Protein AF-A0ABD3F1I2-F1 (afdb_monomer_lite)

Sequence (155 aa):
MRETLRCCRALLSEWRLQPEEWSRVVKVVQLVLNQTASPSLGGVAHITATMIPSDTISIPGPIESTTLEQIQMPRRQHVKRLQQALEDMHRKMSEVNNAVRSTGRQTRRKKKGNSMAQFDIGDLVLYADVWQQVAGEEVCSCSCDRDDFELNLRD

Secondary structure (DSSP, 8-state):
-HHHHHHHHHHHHHTT--GGGHHHHHHHHHHHHHHSEEGGGTTEEHHHHH--S--------------HHHHHHHHHHHHHHHHHHHHHHHHHHHHHHHHHHHHHHHHHHHSTT-PPPP--TT-------TTS--SSS------------------

Organism: NCBI:txid2107226

Foldseek 3Di:
DVVLVVQLVVVCVVVVHDPVVSVVSNVVSVVCQQCFQDVVQVRHGNVVSPPDPDDDPDDPDPDPPDDPCNVVVVVVVVVVVVVVVVVVVVVVVVVVVVVVVVVVVVVLVPDPPPDDDDDDPPDDDDDDDPPVPPDDDDDPDPDDDDDDDDDDDDD

Radius of gyration: 36.54 Å; chains: 1; bounding box: 90×56×84 Å

Structure (mmCIF, N/CA/C/O backbone):
data_AF-A0ABD3F1I2-F1
#
_entry.id   AF-A0ABD3F1I2-F1
#
loop_
_atom_site.group_PDB
_atom_site.id
_atom_site.type_symbol
_atom_site.label_atom_id
_atom_site.label_alt_id
_atom_site.label_comp_id
_atom_site.label_asym_id
_atom_site.label_entity_id
_atom_site.label_seq_id
_atom_site.pdbx_PDB_ins_code
_atom_site.Cartn_x
_atom_site.Cartn_y
_atom_site.Cartn_z
_atom_site.occupancy
_atom_site.B_iso_or_equiv
_atom_site.auth_seq_id
_atom_site.auth_comp_id
_atom_site.auth_asym_id
_atom_site.auth_atom_id
_atom_site.pdbx_PDB_model_num
ATOM 1 N N . MET A 1 1 ? -20.903 18.098 22.966 1.00 63.28 1 MET A N 1
ATOM 2 C CA . MET A 1 1 ? -20.585 17.781 24.382 1.00 63.28 1 MET A CA 1
ATOM 3 C C . MET A 1 1 ? -21.814 17.876 25.291 1.00 63.28 1 MET A C 1
ATOM 5 O O . MET A 1 1 ? -22.009 16.980 26.102 1.00 63.28 1 MET A O 1
ATOM 9 N N . ARG A 1 2 ? -22.678 18.898 25.144 1.00 84.75 2 ARG A N 1
ATOM 10 C CA . ARG A 1 2 ? -23.937 19.003 25.912 1.00 84.75 2 ARG A CA 1
ATOM 11 C C . ARG A 1 2 ? -24.852 17.783 25.727 1.00 84.75 2 ARG A C 1
ATOM 13 O O . ARG A 1 2 ? -25.350 17.253 26.711 1.00 84.75 2 ARG A O 1
ATOM 20 N N . GLU A 1 3 ? -25.017 17.303 24.499 1.00 85.56 3 GLU A N 1
ATOM 21 C CA . GLU A 1 3 ? -25.848 16.139 24.161 1.00 85.56 3 GLU A CA 1
ATOM 22 C C . GLU A 1 3 ? -25.323 14.855 24.808 1.00 85.56 3 GLU A C 1
ATOM 24 O O . GLU A 1 3 ? -26.093 14.131 25.426 1.00 85.56 3 GLU A O 1
ATOM 29 N N . THR A 1 4 ? -24.009 14.623 24.777 1.00 87.81 4 THR A N 1
ATOM 30 C CA . THR A 1 4 ? -23.371 13.476 25.440 1.00 87.81 4 THR A CA 1
ATOM 31 C C . THR A 1 4 ? -23.676 13.452 26.939 1.00 87.81 4 THR A C 1
ATOM 33 O O . THR A 1 4 ? -24.054 12.416 27.474 1.00 87.81 4 THR A O 1
ATOM 36 N N . LEU A 1 5 ? -23.588 14.603 27.616 1.00 90.44 5 LEU A N 1
ATOM 37 C CA . LEU A 1 5 ? -23.914 14.708 29.042 1.00 90.44 5 LEU A CA 1
ATOM 38 C C . LEU A 1 5 ? -25.409 14.501 29.319 1.00 90.44 5 LEU A C 1
ATOM 40 O O . LEU A 1 5 ? -25.757 13.900 30.335 1.00 90.44 5 LEU A O 1
ATOM 44 N N . ARG A 1 6 ? -26.297 14.950 28.418 1.00 91.50 6 ARG A N 1
ATOM 45 C CA . ARG A 1 6 ? -27.735 14.645 28.512 1.00 91.50 6 ARG A CA 1
ATOM 46 C C . ARG A 1 6 ? -27.992 13.144 28.375 1.00 91.50 6 ARG A C 1
ATOM 48 O O . ARG A 1 6 ? -28.733 12.608 29.190 1.00 91.50 6 ARG A O 1
ATOM 55 N N . CYS A 1 7 ? -27.348 12.468 27.421 1.00 90.06 7 CYS A N 1
ATOM 56 C CA . CYS A 1 7 ? -27.441 11.015 27.259 1.00 90.06 7 CYS A CA 1
ATOM 57 C C . CYS A 1 7 ? -26.927 10.274 28.498 1.00 90.06 7 CYS A C 1
ATOM 59 O O . CYS A 1 7 ? -27.613 9.391 29.000 1.00 90.06 7 CYS A O 1
ATOM 61 N N . CYS A 1 8 ? -25.772 10.670 29.043 1.00 91.31 8 CYS A N 1
ATOM 62 C CA . CYS A 1 8 ? -25.252 10.078 30.275 1.00 91.31 8 CYS A CA 1
ATOM 63 C C . CYS A 1 8 ? -26.222 10.267 31.450 1.00 91.31 8 CYS A C 1
ATOM 65 O O . CYS A 1 8 ? -26.498 9.312 32.168 1.00 91.31 8 CYS A O 1
ATOM 67 N N . ARG A 1 9 ? -26.779 11.473 31.633 1.00 93.00 9 ARG A N 1
ATOM 68 C CA . ARG A 1 9 ? -27.749 11.747 32.705 1.00 93.00 9 ARG A CA 1
ATOM 69 C C . ARG A 1 9 ? -29.044 10.950 32.524 1.00 93.00 9 ARG A C 1
ATOM 71 O O . ARG A 1 9 ? -29.566 10.437 33.508 1.00 93.00 9 ARG A O 1
ATOM 78 N N . ALA A 1 10 ? -29.541 10.833 31.294 1.00 94.12 10 ALA A N 1
ATOM 79 C CA . ALA A 1 10 ? -30.725 10.037 30.986 1.00 94.12 10 ALA A CA 1
ATOM 80 C C . ALA A 1 10 ? -30.498 8.554 31.307 1.00 94.12 10 ALA A C 1
ATOM 82 O O . ALA A 1 10 ? -31.306 7.964 32.008 1.00 94.12 10 ALA A O 1
ATOM 83 N N . LEU A 1 11 ? -29.367 7.981 30.885 1.00 93.38 11 LEU A N 1
ATOM 84 C CA . LEU A 1 11 ? -29.028 6.581 31.160 1.00 93.38 11 LEU A CA 1
ATOM 85 C C . LEU A 1 11 ? -28.811 6.304 32.652 1.00 93.38 11 LEU A C 1
ATOM 87 O O . LEU A 1 11 ? -29.282 5.289 33.151 1.00 93.38 11 LEU A O 1
ATOM 91 N N . LEU A 1 12 ? -28.147 7.210 33.379 1.00 94.25 12 LEU A N 1
ATOM 92 C CA . LEU A 1 12 ? -28.005 7.094 34.835 1.00 94.25 12 LEU A CA 1
ATOM 93 C C . LEU A 1 12 ? -29.372 7.103 35.533 1.00 94.25 12 LEU A C 1
ATOM 95 O O . LEU A 1 12 ? -29.609 6.294 36.426 1.00 94.25 12 LEU A O 1
ATOM 99 N N . SER A 1 13 ? -30.282 7.982 35.097 1.00 92.81 13 SER A N 1
ATOM 100 C CA . SER A 1 13 ? -31.644 8.061 35.635 1.00 92.81 13 SER A CA 1
ATOM 101 C C . SER A 1 13 ? -32.474 6.821 35.296 1.00 92.81 13 SER A C 1
ATOM 103 O O . SER A 1 13 ? -33.159 6.291 36.166 1.00 92.81 13 SER A O 1
ATOM 105 N N . GLU A 1 14 ? -32.407 6.354 34.049 1.00 95.69 14 GLU A N 1
ATOM 106 C CA . GLU A 1 14 ? -33.155 5.191 33.562 1.00 95.69 14 GLU A CA 1
ATOM 107 C C . GLU A 1 14 ? -32.714 3.912 34.280 1.00 95.69 14 GLU A C 1
ATOM 109 O O . GLU A 1 14 ? -33.531 3.099 34.703 1.00 95.69 14 GLU A O 1
ATOM 114 N N . TRP A 1 15 ? -31.405 3.756 34.486 1.00 94.25 15 TRP A N 1
ATOM 115 C CA . TRP A 1 15 ? -30.830 2.584 35.146 1.00 94.25 15 TRP A CA 1
ATOM 116 C C . TRP A 1 15 ? -30.763 2.717 36.669 1.00 94.25 15 TRP A C 1
ATOM 118 O O . TRP A 1 15 ? -30.262 1.813 37.334 1.00 94.25 15 TRP A O 1
ATOM 128 N N . ARG A 1 16 ? -31.285 3.822 37.225 1.00 93.88 16 ARG A N 1
ATOM 129 C CA . ARG A 1 16 ? -31.282 4.140 38.664 1.00 93.88 16 ARG A CA 1
ATOM 130 C C . ARG A 1 16 ? -29.894 4.017 39.305 1.00 93.88 16 ARG A C 1
ATOM 132 O O . ARG A 1 16 ? -29.770 3.591 40.452 1.00 93.88 16 ARG A O 1
ATOM 139 N N . LEU A 1 17 ? -28.861 4.378 38.551 1.00 92.56 17 LEU A N 1
ATOM 140 C CA . LEU A 1 17 ? -27.473 4.333 38.996 1.00 92.56 17 LEU A CA 1
ATOM 141 C C . LEU A 1 17 ? -27.108 5.613 39.739 1.00 92.56 17 LEU A C 1
ATOM 143 O O . LEU A 1 17 ? -27.623 6.696 39.434 1.00 92.56 17 LEU A O 1
ATOM 147 N N . GLN A 1 18 ? -26.182 5.498 40.688 1.00 90.94 18 GLN A N 1
ATOM 148 C CA . GLN A 1 18 ? -25.654 6.684 41.353 1.00 90.94 18 GLN A CA 1
ATOM 149 C C . GLN A 1 18 ? -24.714 7.459 40.410 1.00 90.94 18 GLN A C 1
ATOM 151 O O . GLN A 1 18 ? -24.077 6.856 39.538 1.00 90.94 18 GLN A O 1
ATOM 156 N N . PRO A 1 19 ? -24.598 8.794 40.548 1.00 88.50 19 PRO A N 1
ATOM 157 C CA . PRO A 1 19 ? -23.703 9.606 39.721 1.00 88.50 19 PRO A CA 1
ATOM 158 C C . PRO A 1 19 ? -22.246 9.123 39.703 1.00 88.50 19 PRO A C 1
ATOM 160 O O . PRO A 1 19 ? -21.558 9.292 38.700 1.00 88.50 19 PRO A O 1
ATOM 163 N N . GLU A 1 20 ? -21.776 8.490 40.774 1.00 91.88 20 GLU A N 1
ATOM 164 C CA . GLU A 1 20 ? -20.424 7.948 40.942 1.00 91.88 20 GLU A CA 1
ATOM 165 C C . GLU A 1 20 ? -20.164 6.743 40.022 1.00 91.88 20 GLU A C 1
ATOM 167 O O . GLU A 1 20 ? -19.022 6.460 39.657 1.00 91.88 20 GLU A O 1
ATOM 172 N N . GLU A 1 21 ? -21.223 6.070 39.565 1.00 88.00 21 GLU A N 1
ATOM 173 C CA . GLU A 1 21 ? -21.162 4.922 38.654 1.00 88.00 21 GLU A CA 1
ATOM 174 C C . GLU A 1 21 ? -21.123 5.330 37.169 1.00 88.00 21 GLU A C 1
ATOM 176 O O . GLU A 1 21 ? -21.253 4.488 36.273 1.00 88.00 21 GLU A O 1
ATOM 181 N N . TRP A 1 22 ? -20.895 6.617 36.878 1.00 89.38 22 TRP A N 1
ATOM 182 C CA . TRP A 1 22 ? -20.843 7.180 35.523 1.00 89.38 22 TRP A CA 1
ATOM 183 C C . TRP A 1 22 ? -19.888 6.444 34.575 1.00 89.38 22 TRP A C 1
ATOM 18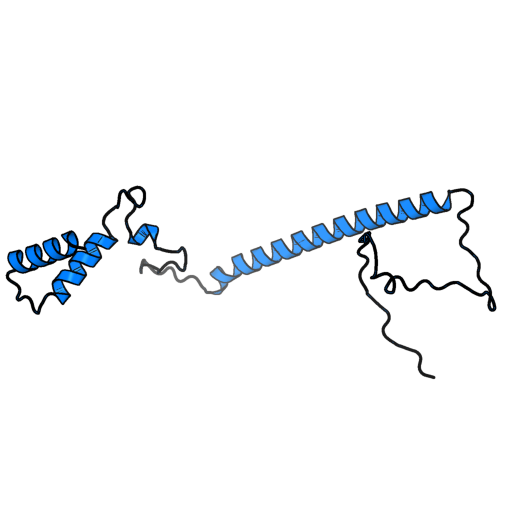5 O O . TRP A 1 22 ? -20.121 6.423 33.365 1.00 89.38 22 TRP A O 1
ATOM 195 N N . SER A 1 23 ? -18.835 5.810 35.098 1.00 89.31 23 SER A N 1
ATOM 196 C CA . SER A 1 23 ? -17.867 5.044 34.306 1.00 89.31 23 SER A CA 1
ATOM 197 C C . SER A 1 23 ? -18.521 3.890 33.536 1.00 89.31 23 SER A C 1
ATOM 199 O O . SER A 1 23 ? -18.134 3.624 32.396 1.00 89.31 23 SER A O 1
ATOM 201 N N . ARG A 1 24 ? -19.558 3.256 34.100 1.00 86.50 24 ARG A N 1
ATOM 202 C CA . ARG A 1 24 ? -20.325 2.184 33.444 1.00 86.50 24 ARG A CA 1
ATOM 203 C C . ARG A 1 24 ? -21.131 2.722 32.264 1.00 86.50 24 ARG A C 1
ATOM 205 O O . ARG A 1 24 ? -21.123 2.135 31.185 1.00 86.50 24 ARG A O 1
ATOM 212 N N . VAL A 1 25 ? -21.765 3.879 32.446 1.00 91.19 25 VAL A N 1
ATOM 213 C CA . VAL A 1 25 ? -22.592 4.535 31.423 1.00 91.19 25 VAL A CA 1
ATOM 214 C C . VAL A 1 25 ? -21.741 5.118 30.297 1.00 91.19 25 VAL A C 1
ATOM 216 O O . VAL A 1 25 ? -22.080 4.965 29.125 1.00 91.19 25 VAL A O 1
ATOM 219 N N . VAL A 1 26 ? -20.599 5.731 30.618 1.00 89.31 26 VAL A N 1
ATOM 220 C CA . VAL A 1 26 ? -19.717 6.334 29.608 1.00 89.31 26 VAL A CA 1
ATOM 221 C C . VAL A 1 26 ? -19.176 5.296 28.631 1.00 89.31 26 VAL A C 1
ATOM 223 O O . VAL A 1 26 ? -19.074 5.594 27.445 1.00 89.31 26 VAL A O 1
ATOM 226 N N . LYS A 1 27 ? -18.895 4.064 29.072 1.00 86.50 27 LYS A N 1
ATOM 227 C CA . LYS A 1 27 ? -18.481 2.987 28.156 1.00 86.50 27 LYS A CA 1
ATOM 228 C C . LYS A 1 27 ? -19.574 2.630 27.151 1.00 86.50 27 LYS A C 1
ATOM 230 O O . LYS A 1 27 ? -19.265 2.430 25.980 1.00 86.50 27 LYS A O 1
ATOM 235 N N . VAL A 1 28 ? -20.834 2.613 27.580 1.00 88.62 28 VAL A N 1
ATOM 236 C CA . VAL A 1 28 ? -21.979 2.338 26.702 1.00 88.62 28 VAL A CA 1
ATOM 237 C C . VAL A 1 28 ? -22.198 3.486 25.723 1.00 88.62 28 VAL A C 1
ATOM 239 O O . VAL A 1 28 ? -22.306 3.253 24.524 1.00 88.62 28 VAL A O 1
ATOM 242 N N . VAL A 1 29 ? -22.183 4.732 26.200 1.00 90.12 29 VAL A N 1
ATOM 243 C CA . VAL A 1 29 ? -22.306 5.912 25.330 1.00 90.12 29 VAL A CA 1
ATOM 244 C C . VAL A 1 29 ? -21.169 5.954 24.309 1.00 90.12 29 VAL A C 1
ATOM 246 O O . VAL A 1 29 ? -21.418 6.182 23.129 1.00 90.12 29 VAL A O 1
ATOM 249 N N . GLN A 1 30 ? -19.935 5.673 24.732 1.00 88.00 30 GLN A N 1
ATOM 250 C CA . GLN A 1 30 ? -18.788 5.605 23.832 1.00 88.00 30 GLN A CA 1
ATOM 251 C C . GLN A 1 30 ? -18.957 4.505 22.778 1.00 88.00 30 GLN A C 1
ATOM 253 O O . GLN A 1 30 ? -18.680 4.746 21.607 1.00 88.00 30 GLN A O 1
ATOM 258 N N . LEU A 1 31 ? -19.424 3.315 23.168 1.00 88.38 31 LEU A N 1
ATOM 259 C CA . LEU A 1 31 ? -19.683 2.215 22.238 1.00 88.38 31 LEU A CA 1
ATOM 260 C C . LEU A 1 31 ? -20.714 2.615 21.179 1.00 88.38 31 LEU A C 1
ATOM 262 O O . LEU A 1 31 ? -20.453 2.471 19.986 1.00 88.38 31 LEU A O 1
ATOM 266 N N . VAL A 1 32 ? -21.849 3.168 21.615 1.00 89.00 32 VAL A N 1
ATOM 267 C CA . VAL A 1 32 ? -22.923 3.615 20.721 1.00 89.00 32 VAL A CA 1
ATOM 268 C C . V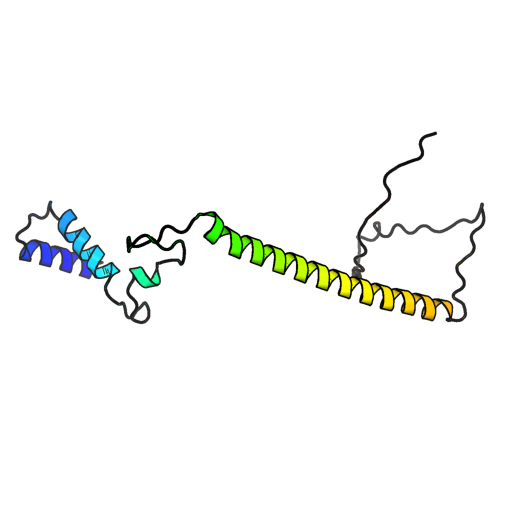AL A 1 32 ? -22.405 4.683 19.764 1.00 89.00 32 VAL A C 1
ATOM 270 O O . VAL A 1 32 ? -22.606 4.561 18.560 1.00 89.00 32 VAL A O 1
ATOM 273 N N . LEU A 1 33 ? -21.679 5.691 20.252 1.00 87.88 33 LEU A N 1
ATOM 274 C CA . LEU A 1 33 ? -21.112 6.739 19.397 1.00 87.88 33 LEU A CA 1
ATOM 275 C C . LEU A 1 33 ? -20.088 6.193 18.393 1.00 87.88 33 LEU A C 1
ATOM 277 O O . LEU A 1 33 ? -20.049 6.647 17.253 1.00 87.88 33 LEU A O 1
ATOM 281 N N . ASN A 1 34 ? -19.292 5.199 18.788 1.00 88.50 34 ASN A N 1
ATOM 282 C CA . ASN A 1 34 ? -18.309 4.580 17.904 1.00 88.50 34 ASN A CA 1
ATOM 283 C C . ASN A 1 34 ? -18.965 3.750 16.787 1.00 88.50 34 ASN A C 1
ATOM 285 O O . ASN A 1 34 ? -18.432 3.701 15.678 1.00 88.50 34 ASN A O 1
ATOM 289 N N . GLN A 1 35 ? -20.101 3.106 17.074 1.00 86.12 35 GLN A N 1
ATOM 290 C CA . GLN A 1 35 ? -20.822 2.229 16.142 1.00 86.12 35 GLN A CA 1
ATOM 291 C C . GLN A 1 35 ? -21.912 2.943 15.330 1.00 86.12 35 GLN A C 1
ATOM 293 O O . GLN A 1 35 ? -22.336 2.429 14.298 1.00 86.12 35 GLN A O 1
ATOM 298 N N . THR A 1 36 ? -22.373 4.115 15.764 1.00 88.56 36 THR A N 1
ATOM 299 C CA . THR A 1 36 ? -23.437 4.851 15.072 1.00 88.56 36 THR A CA 1
ATOM 300 C C . THR A 1 36 ? -22.889 5.535 13.823 1.00 88.56 36 THR A C 1
ATOM 302 O O . THR A 1 36 ? -21.889 6.253 13.874 1.00 88.56 36 THR A O 1
ATOM 305 N N . ALA A 1 37 ? -23.574 5.331 12.699 1.00 86.94 37 ALA A N 1
ATOM 306 C CA . ALA A 1 37 ? -23.322 6.037 11.452 1.00 86.94 37 ALA A CA 1
ATOM 307 C C . ALA A 1 37 ? -23.479 7.552 11.638 1.00 86.94 37 ALA A C 1
ATOM 309 O O . ALA A 1 37 ? -24.522 8.019 12.098 1.00 86.94 37 ALA A O 1
ATOM 310 N N . SER A 1 38 ? -22.462 8.325 11.253 1.00 85.75 38 SER A N 1
ATOM 311 C CA . SER A 1 38 ? -22.533 9.785 11.317 1.00 85.75 38 SER A CA 1
ATOM 312 C C . SER A 1 38 ? -22.706 10.391 9.924 1.00 85.75 38 SER A C 1
ATOM 314 O O . SER A 1 38 ? -21.885 10.116 9.044 1.00 85.75 38 SER A O 1
ATOM 316 N N . PRO A 1 39 ? -23.680 11.296 9.708 1.00 86.19 39 PRO A N 1
ATOM 317 C CA . PRO A 1 39 ? -23.783 12.075 8.472 1.00 86.19 39 PRO A CA 1
ATOM 318 C C . PRO A 1 39 ? -22.510 12.873 8.159 1.00 86.19 39 PRO A C 1
ATOM 320 O O . PRO A 1 39 ? -22.147 13.022 6.997 1.00 86.19 39 PRO A O 1
ATOM 323 N N . SER A 1 40 ? -21.782 13.326 9.189 1.00 84.12 40 SER A N 1
ATOM 324 C CA . SER A 1 40 ? -20.507 14.039 9.020 1.00 84.12 40 SER A CA 1
ATOM 325 C C . SER A 1 40 ? -19.378 13.162 8.467 1.00 84.12 40 SER A C 1
ATOM 327 O O . SER A 1 40 ? -18.380 13.689 7.990 1.00 84.12 40 SER A O 1
ATOM 329 N N . LEU A 1 41 ? -19.534 11.837 8.535 1.00 80.56 41 LEU A N 1
ATOM 330 C CA . LEU A 1 41 ? -18.614 10.833 7.998 1.00 80.56 41 LEU A CA 1
ATOM 331 C C . LEU A 1 41 ? -19.213 10.117 6.777 1.00 80.56 41 LEU A C 1
ATOM 333 O O . LEU A 1 41 ? -18.862 8.977 6.490 1.00 80.56 41 LEU A O 1
ATOM 337 N N . GLY A 1 42 ? -20.169 10.746 6.085 1.00 85.06 42 GLY A N 1
ATOM 338 C CA . GLY A 1 42 ? -20.817 10.155 4.911 1.00 85.06 42 GLY A CA 1
ATOM 339 C C . GLY A 1 42 ? -21.728 8.967 5.234 1.00 85.06 42 GLY A C 1
ATOM 340 O O . GLY A 1 42 ? -21.910 8.093 4.395 1.00 85.06 42 GLY A O 1
ATOM 341 N N . GLY A 1 43 ? -22.277 8.902 6.452 1.00 86.06 43 GLY A N 1
ATOM 342 C CA . GLY A 1 43 ? -23.116 7.785 6.900 1.00 86.06 43 GLY A CA 1
ATOM 343 C C . GLY A 1 43 ? -22.323 6.562 7.367 1.00 86.06 43 GLY A C 1
ATOM 344 O O . GLY A 1 43 ? -22.906 5.506 7.595 1.00 86.06 43 GLY A O 1
ATOM 345 N N . VAL A 1 44 ? -21.007 6.691 7.538 1.00 83.81 44 VAL A N 1
ATOM 346 C CA . VAL A 1 44 ? -20.141 5.629 8.061 1.00 83.81 44 VAL A CA 1
ATOM 347 C C . VAL A 1 44 ? -19.988 5.779 9.578 1.00 83.81 44 VAL A C 1
ATOM 349 O O . VAL A 1 44 ? -19.975 6.891 10.117 1.00 83.81 44 VAL A O 1
ATOM 352 N N . ALA A 1 45 ? -19.911 4.653 10.290 1.00 85.88 45 ALA A N 1
ATOM 353 C CA . ALA A 1 45 ? -19.647 4.639 11.724 1.00 85.88 45 ALA A CA 1
ATOM 354 C C . ALA A 1 45 ? -18.228 5.136 12.030 1.00 85.88 45 ALA A C 1
ATOM 356 O O . ALA A 1 45 ? -17.291 4.898 11.264 1.00 85.88 45 ALA A O 1
ATOM 357 N N . HIS A 1 46 ? -18.047 5.792 13.175 1.00 82.44 46 HIS A N 1
ATOM 358 C CA . HIS A 1 46 ? -16.759 6.390 13.533 1.00 82.44 46 HIS A CA 1
ATOM 359 C C . HIS A 1 46 ? -15.628 5.353 13.611 1.00 82.44 46 HIS A C 1
ATOM 361 O O . HIS A 1 46 ? -14.516 5.621 13.157 1.00 82.44 46 HIS A O 1
ATOM 367 N N . ILE A 1 47 ? -15.919 4.147 14.112 1.00 82.56 47 ILE A N 1
ATOM 368 C CA . ILE A 1 47 ? -14.947 3.047 14.178 1.00 82.56 47 ILE A CA 1
ATOM 369 C C . ILE A 1 47 ? -14.500 2.586 12.786 1.00 82.56 47 ILE A C 1
ATOM 371 O O . ILE A 1 47 ? -13.326 2.315 12.576 1.00 82.56 47 ILE A O 1
ATOM 375 N N . THR A 1 48 ? -15.404 2.569 11.808 1.00 79.81 48 THR A N 1
ATOM 376 C CA . THR A 1 48 ? -15.095 2.167 10.430 1.00 79.81 48 THR A CA 1
ATOM 377 C C . THR A 1 48 ? -14.327 3.257 9.688 1.00 79.81 48 THR A C 1
ATOM 379 O O . THR A 1 48 ? -13.444 2.949 8.899 1.00 7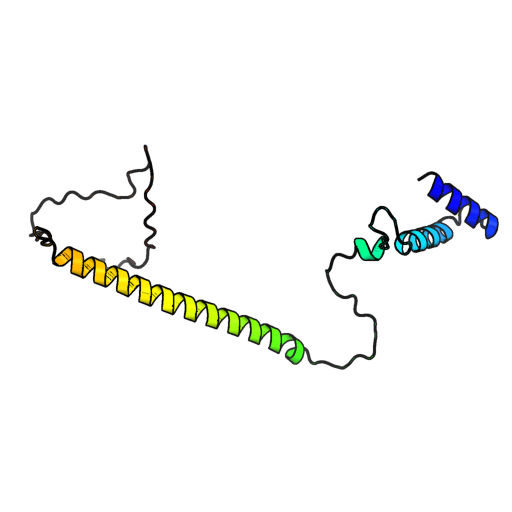9.81 48 THR A O 1
ATOM 382 N N . ALA A 1 49 ? -14.627 4.530 9.959 1.00 78.50 49 ALA A N 1
ATOM 383 C CA . ALA A 1 49 ? -13.951 5.661 9.326 1.00 78.50 49 ALA A CA 1
ATOM 384 C C . ALA A 1 49 ? -12.528 5.901 9.861 1.00 78.50 49 ALA A C 1
ATOM 386 O O . ALA A 1 49 ? -11.679 6.413 9.138 1.00 78.50 49 ALA A O 1
ATOM 387 N N . THR A 1 50 ? -12.273 5.562 11.128 1.00 71.50 50 THR A N 1
ATOM 388 C CA . THR A 1 50 ? -10.978 5.791 11.794 1.00 71.50 50 THR A CA 1
ATOM 389 C C . THR A 1 50 ? -10.110 4.543 11.907 1.00 71.50 50 THR A C 1
ATOM 391 O O . THR A 1 50 ? -8.943 4.665 12.283 1.00 71.50 50 THR A O 1
ATOM 394 N N . MET A 1 51 ? -10.621 3.358 11.544 1.00 67.25 51 MET A N 1
ATOM 395 C CA . MET A 1 51 ? -9.762 2.208 11.269 1.00 67.25 51 MET A CA 1
ATOM 396 C C . MET A 1 51 ? -8.873 2.538 10.066 1.00 67.25 51 MET A C 1
ATOM 398 O O . MET A 1 51 ? -9.230 2.332 8.909 1.00 67.25 51 MET A O 1
ATOM 402 N N . ILE A 1 52 ? -7.683 3.058 10.372 1.00 56.22 52 ILE A N 1
ATOM 403 C CA . ILE A 1 52 ? -6.504 2.975 9.514 1.00 56.22 52 ILE A CA 1
ATOM 404 C C . ILE A 1 52 ? -6.422 1.513 9.044 1.00 56.22 52 ILE A C 1
ATOM 406 O O . ILE A 1 52 ? -6.621 0.618 9.873 1.00 56.22 52 ILE A O 1
ATOM 410 N N . PRO A 1 53 ? -6.127 1.223 7.766 1.00 47.91 53 PRO A N 1
ATOM 411 C CA . PRO A 1 53 ? -5.827 -0.132 7.326 1.00 47.91 53 PRO A CA 1
ATOM 412 C C . PRO A 1 53 ? -4.446 -0.516 7.874 1.00 47.91 53 PRO A C 1
ATOM 414 O O . PRO A 1 53 ? -3.470 -0.604 7.140 1.00 47.91 53 PRO A O 1
ATOM 417 N N . SER A 1 54 ? -4.341 -0.665 9.189 1.00 50.91 54 SER A N 1
ATOM 418 C CA . SER A 1 54 ? -3.172 -1.189 9.865 1.00 50.91 54 SER A CA 1
ATOM 419 C C . SER A 1 54 ? -3.658 -2.371 10.675 1.00 50.91 54 SER A C 1
ATOM 421 O O . SER A 1 54 ? -4.366 -2.217 11.665 1.00 50.91 54 SER A O 1
ATOM 423 N N . ASP A 1 55 ? -3.299 -3.535 10.151 1.00 46.06 55 ASP A N 1
ATOM 424 C CA . ASP A 1 55 ? -3.454 -4.859 10.722 1.00 46.06 55 ASP A CA 1
ATOM 425 C C . ASP A 1 55 ? -4.899 -5.262 11.016 1.00 46.06 55 ASP A C 1
ATOM 427 O O . ASP A 1 55 ? -5.531 -4.886 12.000 1.00 46.06 55 ASP A O 1
ATOM 431 N N . THR A 1 56 ? -5.408 -6.122 10.136 1.00 48.59 56 THR A N 1
ATOM 432 C CA . THR A 1 56 ? -6.462 -7.084 10.443 1.00 48.59 56 THR A CA 1
ATOM 433 C C . THR A 1 56 ? -6.252 -7.653 11.846 1.00 48.59 56 THR A C 1
ATOM 435 O O . THR A 1 56 ? -5.469 -8.586 12.038 1.00 48.59 56 THR A O 1
ATOM 438 N N . ILE A 1 57 ? -6.973 -7.111 12.829 1.00 51.94 57 ILE A N 1
ATOM 439 C CA . ILE A 1 57 ? -7.254 -7.817 14.073 1.00 51.94 57 ILE A CA 1
ATOM 440 C C . ILE A 1 57 ? -7.982 -9.075 13.618 1.00 51.94 57 ILE A C 1
ATOM 442 O O . ILE A 1 57 ? -9.131 -9.020 13.179 1.00 51.94 57 ILE A O 1
ATOM 446 N N . SER A 1 58 ? -7.256 -10.189 13.606 1.00 50.34 58 SER A N 1
ATOM 447 C CA . SER A 1 58 ? -7.792 -11.474 13.187 1.00 50.34 58 SER A CA 1
ATOM 448 C C . SER A 1 58 ? -8.903 -11.835 14.161 1.00 50.34 58 SER A C 1
ATOM 450 O O . SER A 1 58 ? -8.652 -12.157 15.320 1.00 50.34 58 SER A O 1
ATOM 452 N N . ILE A 1 59 ? -10.146 -11.725 13.697 1.00 57.88 59 ILE A N 1
ATOM 453 C CA . ILE A 1 59 ? -11.297 -12.317 14.368 1.00 57.88 59 ILE A CA 1
ATOM 454 C C . ILE A 1 59 ? -10.981 -13.817 14.466 1.00 57.88 59 ILE A C 1
ATOM 456 O O . ILE A 1 59 ? -10.619 -14.396 13.438 1.00 57.88 59 ILE A O 1
ATOM 460 N N . PRO A 1 60 ? -11.068 -14.458 15.645 1.00 50.53 60 PRO A N 1
ATOM 461 C CA . PRO A 1 60 ? -10.845 -15.893 15.762 1.00 50.53 60 PRO A CA 1
ATOM 462 C C . PRO A 1 60 ? -11.998 -16.638 15.074 1.00 50.53 60 PRO A C 1
ATOM 464 O O . PRO A 1 60 ? -12.979 -17.029 15.698 1.00 50.53 60 PRO A O 1
ATOM 467 N N . GLY A 1 61 ? -11.902 -16.770 13.753 1.00 64.62 61 GLY A N 1
ATOM 468 C CA . GLY A 1 61 ? -12.578 -17.799 12.976 1.00 64.62 61 GLY A CA 1
ATOM 469 C C . GLY A 1 61 ? -11.775 -19.103 13.030 1.00 64.62 61 GLY A C 1
ATOM 470 O O . GLY A 1 61 ? -10.682 -19.118 13.602 1.00 64.62 61 GLY A O 1
ATOM 471 N N . PRO A 1 62 ? -12.292 -20.202 12.453 1.00 56.38 62 PRO A N 1
ATOM 472 C CA . PRO A 1 62 ? -11.580 -21.474 12.402 1.00 56.38 62 PRO A CA 1
ATOM 473 C C . PRO A 1 62 ? -10.163 -21.257 11.863 1.00 56.38 62 PRO A C 1
ATOM 475 O O . PRO A 1 62 ? -9.982 -20.774 10.746 1.00 56.38 62 PRO A O 1
ATOM 478 N N . ILE A 1 63 ? -9.164 -21.539 12.700 1.00 59.56 63 ILE A N 1
ATOM 479 C CA . ILE A 1 63 ? -7.757 -21.325 12.371 1.00 59.56 63 ILE A CA 1
ATOM 480 C C . ILE A 1 63 ? -7.350 -22.448 11.419 1.00 59.56 63 ILE A C 1
ATOM 482 O O . ILE A 1 63 ? -6.968 -23.534 11.847 1.00 59.56 63 ILE A O 1
ATOM 486 N N . GLU A 1 64 ? -7.443 -22.185 10.120 1.00 63.88 64 GLU A N 1
ATOM 487 C CA . GLU A 1 64 ? -6.726 -22.956 9.108 1.00 63.88 64 GLU A CA 1
ATOM 488 C C . GLU A 1 64 ? -5.229 -22.761 9.381 1.00 63.88 64 GLU A C 1
ATOM 490 O O . GLU A 1 64 ? -4.690 -21.660 9.221 1.00 63.88 64 GLU A O 1
ATOM 495 N N . SER A 1 65 ? -4.559 -23.807 9.870 1.00 65.25 65 SER A N 1
ATOM 496 C CA . SER A 1 65 ? -3.136 -23.782 10.206 1.00 65.25 65 SER A CA 1
ATOM 497 C C . SER A 1 65 ? -2.302 -23.612 8.935 1.00 65.25 65 SER A C 1
ATOM 499 O O . SER A 1 65 ? -1.827 -24.576 8.339 1.00 65.25 65 SER A O 1
ATOM 501 N N . THR A 1 66 ? -2.140 -22.369 8.499 1.00 65.75 66 THR A N 1
ATOM 502 C CA . THR A 1 66 ? -1.271 -22.010 7.381 1.00 65.75 66 THR A CA 1
ATOM 503 C C . THR A 1 66 ? 0.147 -21.878 7.919 1.00 65.75 66 THR A C 1
ATOM 505 O O . THR A 1 66 ? 0.400 -21.156 8.884 1.00 65.75 66 THR A O 1
ATOM 508 N N . THR A 1 67 ? 1.093 -22.599 7.321 1.00 76.62 67 THR A N 1
ATOM 509 C CA . THR A 1 67 ? 2.493 -22.550 7.765 1.00 76.62 67 THR A CA 1
ATOM 510 C C . THR A 1 67 ? 3.089 -21.190 7.393 1.00 76.62 67 THR A C 1
ATOM 512 O O . THR A 1 67 ? 2.808 -20.674 6.313 1.00 76.62 67 THR A O 1
ATOM 515 N N . LEU A 1 68 ? 3.950 -20.611 8.239 1.00 76.75 68 LEU A N 1
ATOM 516 C CA . LEU A 1 68 ? 4.612 -19.320 7.979 1.00 76.75 68 LEU A CA 1
ATOM 517 C C . LEU A 1 68 ? 5.253 -19.253 6.577 1.00 76.75 68 LEU A C 1
ATOM 519 O O . LEU A 1 68 ? 5.182 -18.225 5.904 1.00 76.75 68 LEU A O 1
ATOM 523 N N . GLU A 1 69 ? 5.812 -20.368 6.106 1.00 77.75 69 GLU A N 1
ATOM 524 C CA . GLU A 1 69 ? 6.380 -20.494 4.761 1.00 77.75 69 GLU A CA 1
ATOM 525 C C . GLU A 1 69 ? 5.351 -20.271 3.643 1.00 77.75 69 GLU A C 1
ATOM 527 O O . GLU A 1 69 ? 5.658 -19.606 2.657 1.00 77.75 69 GLU A O 1
ATOM 532 N N . GLN A 1 70 ? 4.107 -20.729 3.801 1.00 79.12 70 GLN A N 1
ATOM 533 C CA . GLN A 1 70 ? 3.044 -20.531 2.806 1.00 79.12 70 GLN A CA 1
ATOM 534 C C . GLN A 1 70 ? 2.628 -19.058 2.695 1.00 79.12 70 GLN A C 1
ATOM 536 O O . GLN A 1 70 ? 2.242 -18.609 1.620 1.00 79.12 70 GLN A O 1
ATOM 541 N N . ILE A 1 71 ? 2.767 -18.286 3.776 1.00 80.31 71 ILE A N 1
ATOM 542 C CA . ILE A 1 71 ? 2.495 -16.841 3.787 1.00 80.31 71 ILE A CA 1
ATOM 543 C C . ILE A 1 71 ? 3.679 -16.064 3.195 1.00 80.31 71 ILE A C 1
ATOM 545 O O . ILE A 1 71 ? 3.506 -15.096 2.451 1.00 80.31 71 ILE A O 1
ATOM 549 N N . GLN A 1 72 ? 4.907 -16.481 3.504 1.00 87.69 72 GLN A N 1
ATOM 550 C CA . GLN A 1 72 ? 6.111 -15.785 3.051 1.00 87.69 72 GLN A CA 1
ATOM 551 C C . GLN A 1 72 ? 6.469 -16.089 1.591 1.00 87.69 72 GLN A C 1
ATOM 553 O O . GLN A 1 72 ? 7.046 -15.234 0.913 1.00 87.69 72 GLN A O 1
ATOM 558 N N . MET A 1 73 ? 6.117 -17.270 1.082 1.00 87.62 73 MET A N 1
ATOM 559 C CA . MET A 1 73 ? 6.458 -17.713 -0.270 1.00 87.62 73 MET A CA 1
ATOM 560 C C . MET A 1 73 ? 5.888 -16.797 -1.374 1.00 87.62 73 MET A C 1
ATOM 562 O O . MET A 1 73 ? 6.682 -16.358 -2.213 1.00 87.62 73 MET A O 1
ATOM 566 N N . PRO A 1 74 ? 4.599 -16.391 -1.365 1.00 89.31 74 PRO A N 1
ATOM 567 C CA . PRO A 1 74 ? 4.063 -15.429 -2.332 1.00 89.31 74 PRO A CA 1
ATOM 568 C C . PRO A 1 74 ? 4.781 -14.078 -2.292 1.00 89.31 74 PRO A C 1
ATOM 570 O O . PRO A 1 74 ? 5.088 -13.503 -3.336 1.00 89.31 74 PRO A O 1
ATOM 573 N N . ARG A 1 75 ? 5.118 -13.590 -1.089 1.00 86.56 75 ARG A N 1
ATOM 574 C CA . ARG A 1 75 ? 5.832 -12.319 -0.905 1.00 86.56 75 ARG A CA 1
ATOM 575 C C . ARG A 1 75 ? 7.234 -12.378 -1.507 1.00 86.56 75 ARG A C 1
ATOM 577 O O . ARG A 1 75 ? 7.612 -11.492 -2.271 1.00 86.56 75 ARG A O 1
ATOM 584 N N . ARG A 1 76 ? 7.991 -13.442 -1.218 1.00 92.38 76 ARG A N 1
ATOM 585 C CA . ARG A 1 76 ? 9.326 -13.668 -1.799 1.00 92.38 76 ARG A CA 1
ATOM 586 C C . ARG A 1 76 ? 9.252 -13.810 -3.320 1.00 92.38 76 ARG A C 1
ATOM 588 O O . ARG A 1 76 ? 10.092 -13.261 -4.028 1.00 92.38 76 ARG A O 1
ATOM 595 N N . GLN A 1 77 ? 8.235 -14.502 -3.833 1.00 93.75 77 GLN A N 1
ATOM 596 C CA . GLN A 1 77 ? 8.033 -14.665 -5.270 1.00 93.75 77 GLN A CA 1
ATOM 597 C C . GLN A 1 77 ? 7.709 -13.334 -5.958 1.00 93.75 77 GLN A C 1
ATOM 599 O O . GLN A 1 77 ? 8.235 -13.064 -7.034 1.00 93.75 77 GLN A O 1
ATOM 604 N N . HIS A 1 78 ? 6.892 -12.483 -5.336 1.00 94.25 78 HIS A N 1
ATOM 605 C CA . HIS A 1 78 ? 6.575 -11.162 -5.869 1.00 94.25 78 HIS A CA 1
ATOM 606 C C . HIS A 1 78 ? 7.815 -10.264 -5.940 1.00 94.25 78 HIS A C 1
ATOM 608 O O . HIS A 1 78 ? 8.089 -9.683 -6.987 1.00 94.25 78 HIS A O 1
ATOM 614 N N . VAL A 1 79 ? 8.623 -10.230 -4.875 1.00 96.38 79 VAL A N 1
ATOM 615 C CA . VAL A 1 79 ? 9.888 -9.477 -4.862 1.00 96.38 79 VAL A CA 1
ATOM 616 C C . VAL A 1 79 ? 10.847 -9.983 -5.942 1.00 96.38 79 VAL A C 1
ATOM 618 O O . VAL A 1 79 ? 11.415 -9.173 -6.668 1.00 96.38 79 VAL A O 1
ATOM 621 N N . LYS A 1 80 ? 10.970 -11.305 -6.127 1.00 96.62 80 LYS A N 1
ATOM 622 C CA . LYS A 1 80 ? 11.787 -11.871 -7.213 1.00 96.62 80 LYS A CA 1
ATOM 623 C C . LYS A 1 80 ? 11.306 -11.446 -8.602 1.00 96.62 80 LYS A C 1
ATOM 625 O O . LYS A 1 80 ? 12.128 -11.125 -9.452 1.00 96.62 80 LYS A O 1
ATOM 630 N N . ARG A 1 81 ? 9.989 -11.412 -8.834 1.00 96.19 81 ARG A N 1
ATOM 631 C CA . ARG A 1 81 ? 9.424 -10.940 -10.111 1.00 96.19 81 ARG A CA 1
ATOM 632 C C . ARG A 1 81 ? 9.749 -9.468 -10.360 1.00 96.19 81 ARG A C 1
ATOM 634 O O . ARG A 1 81 ? 10.090 -9.112 -11.480 1.00 96.19 81 ARG A O 1
ATOM 641 N N . LEU A 1 82 ? 9.672 -8.628 -9.326 1.00 97.12 82 LEU A N 1
ATOM 642 C CA . LEU A 1 82 ? 10.032 -7.212 -9.434 1.00 97.12 82 LEU A CA 1
ATOM 643 C C . LEU A 1 82 ? 11.520 -7.024 -9.740 1.00 97.12 82 LEU A C 1
ATOM 645 O O . LEU A 1 82 ? 11.861 -6.225 -10.607 1.00 97.12 82 LEU A O 1
ATOM 649 N N . GLN A 1 83 ? 12.393 -7.786 -9.078 1.00 97.25 83 GLN A N 1
ATOM 650 C CA . GLN A 1 83 ? 13.832 -7.769 -9.355 1.00 97.25 83 GLN A CA 1
ATOM 651 C C . GLN A 1 83 ? 14.123 -8.129 -10.817 1.00 97.25 83 GLN A C 1
ATOM 653 O O . GLN A 1 83 ? 14.817 -7.379 -11.496 1.00 97.25 83 GLN A O 1
ATOM 658 N N . GLN A 1 84 ? 13.524 -9.211 -11.323 1.00 97.25 84 GLN A N 1
A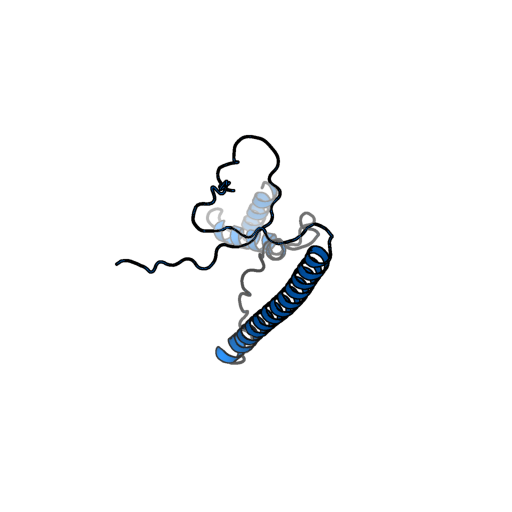TOM 659 C CA . GLN A 1 84 ? 13.675 -9.620 -12.724 1.00 97.25 84 GLN A CA 1
ATOM 660 C C . GLN A 1 84 ? 13.161 -8.557 -13.700 1.00 97.25 84 GLN A C 1
ATOM 662 O O . GLN A 1 84 ? 13.832 -8.245 -14.678 1.00 97.25 84 GLN A O 1
ATOM 667 N N . ALA A 1 85 ? 12.001 -7.957 -13.421 1.00 97.19 85 ALA A N 1
ATOM 668 C CA . ALA A 1 85 ? 11.441 -6.913 -14.274 1.00 97.19 85 ALA A CA 1
ATOM 669 C C . ALA A 1 85 ? 12.345 -5.668 -14.347 1.00 97.19 85 ALA A C 1
ATOM 671 O O . ALA A 1 85 ? 12.512 -5.090 -15.422 1.00 97.19 85 ALA A O 1
ATOM 672 N N . LEU A 1 86 ? 12.947 -5.270 -13.221 1.00 97.50 86 LEU A N 1
ATOM 673 C CA . LEU 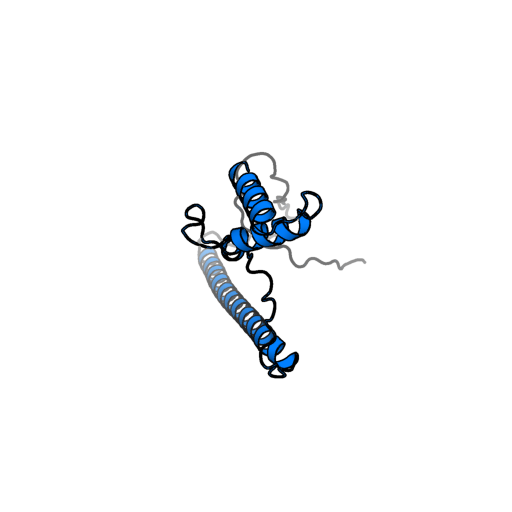A 1 86 ? 13.899 -4.158 -13.176 1.00 97.50 86 LEU A CA 1
ATOM 674 C C . LEU A 1 86 ? 15.189 -4.481 -13.932 1.00 97.50 86 LEU A C 1
ATOM 676 O O . LEU A 1 86 ? 15.672 -3.649 -14.698 1.00 97.50 86 LEU A O 1
ATOM 680 N N . GLU A 1 87 ? 15.724 -5.686 -13.763 1.00 97.00 87 GLU A N 1
ATOM 681 C CA . GLU A 1 87 ? 16.930 -6.128 -14.463 1.00 97.00 87 GLU A CA 1
ATOM 682 C C . GLU A 1 87 ? 16.714 -6.201 -15.983 1.00 97.00 87 GLU A C 1
ATOM 684 O O . GLU A 1 87 ? 17.531 -5.697 -16.756 1.00 97.00 87 GLU A O 1
ATOM 689 N N . ASP A 1 88 ? 15.569 -6.723 -16.427 1.00 97.44 88 ASP A N 1
ATOM 690 C CA . ASP A 1 88 ? 15.180 -6.738 -17.840 1.00 97.44 88 ASP A CA 1
ATOM 691 C C . ASP A 1 88 ? 15.042 -5.326 -18.422 1.00 97.44 88 ASP A C 1
ATOM 693 O O . ASP A 1 88 ? 15.454 -5.073 -19.560 1.00 97.44 88 ASP A O 1
ATOM 697 N N . MET A 1 89 ? 14.469 -4.394 -17.656 1.00 97.25 89 MET A N 1
ATOM 698 C CA . MET A 1 89 ? 14.346 -2.997 -18.066 1.00 97.25 89 MET A CA 1
ATOM 699 C C . MET A 1 89 ? 15.723 -2.334 -18.192 1.00 97.25 89 MET A C 1
ATOM 701 O O . MET A 1 89 ? 16.003 -1.714 -19.219 1.00 97.25 89 MET A O 1
ATOM 705 N N . HIS A 1 90 ? 16.595 -2.491 -17.192 1.00 96.62 90 HIS A N 1
ATOM 706 C CA . HIS A 1 90 ? 17.955 -1.949 -17.227 1.00 96.62 90 HIS A CA 1
ATOM 707 C C . HIS A 1 90 ? 18.774 -2.534 -18.376 1.00 96.62 90 HIS A C 1
ATOM 709 O O . HIS A 1 90 ? 19.470 -1.785 -19.064 1.00 96.62 90 HIS A O 1
ATOM 715 N N . ARG A 1 91 ? 18.645 -3.839 -18.648 1.00 96.81 91 ARG A N 1
ATOM 716 C CA . ARG A 1 91 ? 19.301 -4.479 -19.793 1.00 96.81 91 ARG A CA 1
ATOM 717 C C . ARG A 1 91 ? 18.877 -3.820 -21.105 1.00 96.81 91 ARG A C 1
ATOM 719 O O . ARG A 1 91 ? 19.731 -3.339 -21.845 1.00 96.81 91 ARG A O 1
ATOM 726 N N . LYS A 1 92 ? 17.567 -3.708 -21.352 1.00 97.06 92 LYS A N 1
ATOM 727 C CA . LYS A 1 92 ? 17.031 -3.060 -22.564 1.00 97.06 92 LYS A CA 1
ATOM 728 C C . LYS A 1 92 ? 17.472 -1.603 -22.683 1.00 97.06 92 LYS A C 1
ATOM 730 O O . LYS A 1 92 ? 17.851 -1.151 -23.760 1.00 97.06 92 LYS A O 1
ATOM 735 N N . MET A 1 93 ? 17.441 -0.860 -21.579 1.00 96.56 93 MET A N 1
ATOM 736 C CA . MET A 1 93 ? 17.863 0.538 -21.557 1.00 96.56 93 MET A CA 1
ATOM 737 C C . MET A 1 9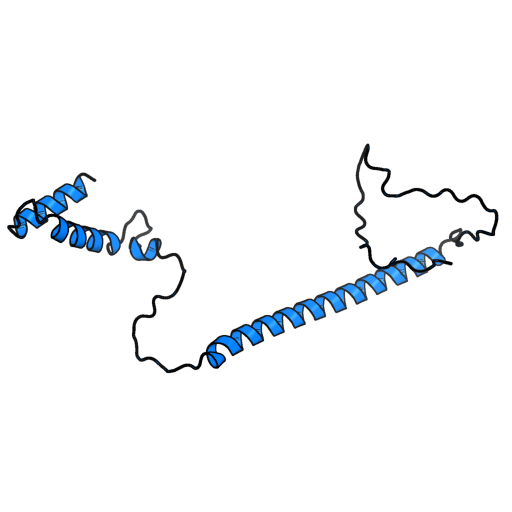3 ? 19.354 0.682 -21.886 1.00 96.56 93 MET A C 1
ATOM 739 O O . MET A 1 93 ? 19.722 1.547 -22.681 1.00 96.56 93 MET A O 1
ATOM 743 N N . SER A 1 94 ? 20.204 -0.182 -21.325 1.00 94.19 94 SER A N 1
ATOM 744 C CA . SER A 1 94 ? 21.642 -0.216 -21.608 1.00 94.19 94 SER A CA 1
ATOM 745 C C . SER A 1 94 ? 21.923 -0.540 -23.076 1.00 94.19 94 SER A C 1
ATOM 747 O O . SER A 1 94 ? 22.697 0.165 -23.725 1.00 94.19 94 SER A O 1
ATOM 749 N N . GLU A 1 95 ? 21.242 -1.540 -23.643 1.00 95.69 95 GLU A N 1
ATOM 750 C CA . GLU A 1 95 ? 21.353 -1.906 -25.061 1.00 95.69 95 GLU A CA 1
ATOM 751 C C . GLU A 1 95 ? 20.999 -0.730 -25.982 1.00 95.69 95 GLU A C 1
ATOM 753 O O . GLU A 1 95 ? 21.787 -0.371 -26.863 1.00 95.69 95 GLU A O 1
ATOM 758 N N . VAL A 1 96 ? 19.857 -0.075 -25.742 1.00 96.44 96 VAL A N 1
ATOM 759 C CA . VAL A 1 96 ? 19.418 1.093 -26.523 1.00 96.44 96 VAL A CA 1
ATOM 760 C C . VAL A 1 96 ? 20.412 2.243 -26.385 1.00 96.44 96 VAL A C 1
ATOM 762 O O . VAL A 1 96 ? 20.827 2.825 -27.387 1.00 96.44 96 VAL A O 1
ATOM 765 N N . ASN A 1 97 ? 20.848 2.555 -25.166 1.00 94.06 97 ASN A N 1
ATOM 766 C CA . ASN A 1 97 ? 21.797 3.639 -24.927 1.00 94.06 97 ASN A CA 1
ATOM 767 C C . ASN A 1 97 ? 23.142 3.368 -25.622 1.00 94.06 97 ASN A C 1
ATOM 769 O O . ASN A 1 97 ? 23.700 4.243 -26.286 1.00 94.06 97 ASN A O 1
ATOM 773 N N . ASN A 1 98 ? 23.642 2.134 -25.562 1.00 93.88 98 ASN A N 1
ATOM 774 C CA . ASN A 1 98 ? 24.871 1.732 -26.245 1.00 93.88 98 ASN A CA 1
ATOM 775 C C . ASN A 1 98 ? 24.736 1.797 -27.774 1.00 93.88 98 ASN A C 1
ATOM 777 O O . ASN A 1 98 ? 25.665 2.250 -28.456 1.00 93.88 98 ASN A O 1
ATOM 781 N N . ALA A 1 99 ? 23.582 1.415 -28.323 1.00 94.88 99 ALA A N 1
ATOM 782 C CA . ALA A 1 99 ? 23.284 1.549 -29.747 1.00 94.88 99 ALA A CA 1
ATOM 783 C C . ALA A 1 99 ? 23.255 3.025 -30.187 1.00 94.88 99 ALA A C 1
ATOM 785 O O . ALA A 1 99 ? 23.905 3.397 -31.168 1.00 94.88 99 ALA A O 1
ATOM 786 N N . VAL A 1 100 ? 22.590 3.895 -29.421 1.00 94.69 100 VAL A N 1
ATOM 787 C CA . VAL A 1 100 ? 22.549 5.344 -29.681 1.00 94.69 100 VAL A CA 1
ATOM 788 C C . VAL A 1 100 ? 23.953 5.947 -29.604 1.00 94.69 100 VAL A C 1
ATOM 790 O O . VAL A 1 100 ? 24.381 6.647 -30.523 1.00 94.69 100 VAL A O 1
ATOM 793 N N . ARG A 1 101 ? 24.721 5.621 -28.557 1.00 91.69 101 ARG A N 1
ATOM 794 C CA . ARG A 1 101 ? 26.100 6.098 -28.369 1.00 91.69 101 ARG A CA 1
ATOM 795 C C . ARG A 1 101 ? 27.024 5.645 -29.496 1.00 91.69 101 ARG A C 1
ATOM 797 O O . ARG A 1 101 ? 27.798 6.447 -30.014 1.00 91.69 101 ARG A O 1
ATOM 804 N N . SER A 1 102 ? 26.970 4.373 -29.890 1.00 91.00 102 SER A N 1
ATOM 805 C CA . SER A 1 102 ? 27.812 3.843 -30.970 1.00 91.00 102 SER A CA 1
ATOM 806 C C . SER A 1 102 ? 27.470 4.465 -32.323 1.00 91.00 102 SER A C 1
ATOM 808 O O . SER A 1 102 ? 28.384 4.875 -33.041 1.00 91.00 102 SER A O 1
ATOM 810 N N . THR A 1 103 ? 26.183 4.644 -32.623 1.00 90.62 103 THR A N 1
ATOM 811 C CA . THR A 1 103 ? 25.715 5.352 -33.823 1.00 90.62 103 THR A CA 1
ATOM 812 C C . THR A 1 103 ? 26.188 6.805 -33.816 1.00 90.62 103 THR A C 1
ATOM 814 O O . THR A 1 103 ? 26.776 7.265 -34.792 1.00 90.62 103 THR A O 1
ATOM 817 N N . GLY A 1 104 ? 26.043 7.511 -32.690 1.00 88.81 104 GLY A N 1
ATOM 818 C CA . GLY A 1 104 ? 26.553 8.874 -32.519 1.00 88.81 104 GLY A CA 1
ATOM 819 C C . GLY A 1 104 ? 28.063 8.973 -32.758 1.00 88.81 104 GLY A C 1
ATOM 820 O O . GLY A 1 104 ? 28.520 9.860 -33.482 1.00 88.81 104 GLY A O 1
ATOM 821 N N . ARG A 1 105 ? 28.848 8.016 -32.239 1.00 86.31 105 ARG A N 1
ATOM 822 C CA . ARG A 1 105 ? 30.295 7.926 -32.505 1.00 86.31 105 ARG A CA 1
ATOM 823 C C . ARG A 1 105 ? 30.596 7.699 -33.986 1.00 86.31 105 ARG A C 1
ATOM 825 O O . ARG A 1 105 ? 31.490 8.354 -34.518 1.00 86.31 105 ARG A O 1
ATOM 832 N N . GLN A 1 106 ? 29.873 6.805 -34.661 1.00 86.81 106 GLN A N 1
ATOM 833 C CA . GLN A 1 106 ? 30.064 6.546 -36.093 1.00 86.81 106 GLN A CA 1
ATOM 834 C C . GLN A 1 106 ? 29.733 7.776 -36.944 1.00 86.81 106 GLN A C 1
ATOM 836 O O . GLN A 1 106 ? 30.520 8.147 -37.814 1.00 86.81 106 GLN A O 1
ATOM 841 N N . THR A 1 107 ? 28.612 8.444 -36.668 1.00 84.94 107 THR A N 1
ATOM 842 C CA . THR A 1 107 ? 28.216 9.682 -37.353 1.00 84.94 107 THR A CA 1
ATOM 843 C C . THR A 1 107 ? 29.250 10.782 -37.138 1.00 84.94 107 THR A C 1
ATOM 845 O O . THR A 1 107 ? 29.668 11.433 -38.094 1.00 84.94 107 THR A O 1
ATOM 848 N N . ARG A 1 108 ? 29.738 10.947 -35.901 1.00 80.69 108 ARG A N 1
ATOM 849 C CA . ARG A 1 108 ? 30.782 11.924 -35.572 1.00 80.69 108 ARG A CA 1
ATOM 850 C C . ARG A 1 108 ? 32.098 11.631 -36.299 1.00 80.69 108 ARG A C 1
ATOM 852 O O . ARG A 1 108 ? 32.676 12.553 -36.862 1.00 80.69 108 ARG A O 1
ATOM 859 N N . ARG A 1 109 ? 32.532 10.365 -36.368 1.00 78.62 109 ARG A N 1
ATOM 860 C CA . ARG A 1 109 ? 33.737 9.943 -37.117 1.00 78.62 109 ARG A CA 1
ATOM 861 C C . ARG A 1 109 ? 33.655 10.246 -38.616 1.00 78.62 109 ARG A C 1
ATOM 863 O O . ARG A 1 109 ? 34.673 10.550 -39.220 1.00 78.62 109 ARG A O 1
ATOM 870 N N . LYS A 1 110 ? 32.462 10.168 -39.215 1.00 81.38 110 LYS A N 1
ATOM 871 C CA . LYS A 1 110 ? 32.241 10.478 -40.641 1.00 81.38 110 LYS A CA 1
ATOM 872 C C . LYS A 1 110 ? 32.221 11.984 -40.940 1.00 81.38 110 LYS A C 1
ATOM 874 O O . LYS A 1 110 ? 32.277 12.367 -42.107 1.00 81.38 110 LYS A O 1
ATOM 879 N N . LYS A 1 111 ? 32.128 12.850 -39.922 1.00 82.25 111 LYS A N 1
ATOM 880 C CA . LYS A 1 111 ? 32.101 14.306 -40.103 1.00 82.25 111 LYS A CA 1
ATOM 881 C C . LYS A 1 111 ? 33.491 14.814 -40.499 1.00 82.25 111 LYS A C 1
ATOM 883 O O . LYS A 1 111 ? 34.476 14.574 -39.803 1.00 82.25 111 LYS A O 1
ATOM 888 N N . LYS A 1 112 ? 33.563 15.546 -41.614 1.00 68.69 112 LYS A N 1
ATOM 889 C CA . LYS A 1 112 ? 34.802 16.158 -42.118 1.00 68.69 112 LYS A CA 1
ATOM 890 C C . LYS A 1 112 ? 35.394 17.090 -41.046 1.00 68.69 112 LYS A C 1
ATOM 892 O O . LYS A 1 112 ? 34.676 17.938 -40.523 1.00 68.69 112 LYS A O 1
ATOM 897 N N . GLY A 1 113 ? 36.671 16.901 -40.707 1.00 71.94 113 GLY A N 1
ATOM 898 C CA . GLY A 1 113 ? 37.373 17.657 -39.656 1.00 71.94 113 GLY A CA 1
ATOM 899 C C . GLY A 1 113 ? 37.323 17.042 -38.249 1.00 71.94 113 GLY A C 1
ATOM 900 O O . GLY A 1 113 ? 37.918 17.600 -37.337 1.00 71.94 113 GLY A O 1
ATOM 901 N N . ASN A 1 114 ? 36.659 15.895 -38.051 1.00 66.44 114 ASN A N 1
ATOM 902 C CA . ASN A 1 114 ? 36.664 15.167 -36.776 1.00 66.44 114 ASN A CA 1
ATOM 903 C C . ASN A 1 114 ? 37.724 14.042 -36.787 1.00 66.44 114 ASN A C 1
ATOM 905 O O . ASN A 1 114 ? 37.394 12.863 -36.635 1.00 66.44 114 ASN A O 1
ATOM 909 N N . SER A 1 115 ? 38.997 14.391 -36.992 1.00 68.69 115 SER A N 1
ATOM 910 C CA . SER A 1 115 ? 40.110 13.518 -36.601 1.00 68.69 115 SER A CA 1
ATOM 911 C C . SER A 1 115 ? 40.376 13.719 -35.112 1.00 68.69 115 SER A C 1
ATOM 913 O O . SER A 1 115 ? 40.329 14.843 -34.616 1.00 68.69 115 SER A O 1
ATOM 915 N N . MET A 1 116 ? 40.610 12.632 -34.382 1.00 68.00 116 MET A N 1
ATOM 916 C CA . MET A 1 116 ? 41.083 12.729 -33.002 1.00 68.00 116 MET A CA 1
ATOM 917 C C . MET A 1 116 ? 42.421 13.473 -33.020 1.00 68.00 116 MET A C 1
ATOM 919 O O . MET A 1 116 ? 43.267 13.153 -33.854 1.00 68.00 116 MET A O 1
ATOM 923 N N . ALA A 1 117 ? 42.576 14.490 -32.171 1.00 70.00 117 ALA A N 1
ATOM 924 C CA . ALA A 1 117 ? 43.859 15.163 -32.031 1.00 70.00 117 ALA A CA 1
ATOM 925 C C . ALA A 1 117 ? 44.891 14.123 -31.577 1.00 70.00 117 ALA A C 1
ATOM 927 O O . ALA A 1 117 ? 44.643 13.376 -30.629 1.00 70.00 117 ALA A O 1
ATOM 928 N N . GLN A 1 118 ? 45.987 14.020 -32.319 1.00 77.44 118 GLN A N 1
ATOM 929 C CA . GLN A 1 118 ? 47.112 13.166 -31.979 1.00 77.44 118 GLN A CA 1
ATOM 930 C C . GLN A 1 118 ? 48.064 14.036 -31.164 1.00 77.44 118 GLN A C 1
ATOM 932 O O . GLN A 1 118 ? 48.499 15.069 -31.663 1.00 77.44 118 GLN A O 1
ATOM 937 N N . PHE A 1 119 ? 48.274 13.670 -29.902 1.00 80.56 119 PHE A N 1
ATOM 938 C CA . PHE A 1 119 ? 49.177 14.376 -28.999 1.00 80.56 119 PHE A CA 1
ATOM 939 C C . PHE A 1 119 ? 50.439 13.541 -28.832 1.00 80.56 119 PHE A C 1
ATOM 941 O O . PHE A 1 119 ? 50.340 12.338 -28.574 1.00 80.56 119 PHE A O 1
ATOM 948 N N . ASP A 1 120 ? 51.594 14.179 -28.958 1.00 81.94 120 ASP A N 1
ATOM 949 C CA . ASP A 1 120 ? 52.895 13.570 -28.715 1.00 81.94 120 ASP A CA 1
ATOM 950 C C . ASP A 1 120 ? 53.484 14.056 -27.381 1.00 81.94 120 ASP A C 1
ATOM 952 O O . ASP A 1 120 ? 53.047 15.039 -26.772 1.00 81.94 120 ASP A O 1
ATOM 956 N N . ILE A 1 121 ? 54.484 13.326 -26.881 1.00 77.81 121 ILE A N 1
ATOM 957 C CA . ILE A 1 121 ? 55.175 13.675 -25.635 1.00 77.81 121 ILE A CA 1
ATOM 958 C C . ILE A 1 121 ? 55.846 15.044 -25.814 1.00 77.81 121 ILE A C 1
ATOM 960 O O . ILE A 1 121 ? 56.777 15.182 -26.605 1.00 77.81 121 ILE A O 1
ATOM 964 N N . GLY A 1 122 ? 55.388 16.038 -25.049 1.00 80.50 122 GLY A N 1
ATOM 965 C CA . GLY A 1 122 ? 55.850 17.429 -25.131 1.00 80.50 122 GLY A CA 1
ATOM 966 C C . GLY A 1 122 ? 54.764 18.428 -25.542 1.00 80.50 122 GLY A C 1
ATOM 967 O O . GLY A 1 122 ? 54.972 19.631 -25.382 1.00 80.50 122 GLY A O 1
ATOM 968 N N . ASP A 1 123 ? 53.599 17.956 -25.996 1.00 85.31 123 ASP A N 1
ATOM 969 C CA . ASP A 1 123 ? 52.469 18.825 -26.321 1.00 85.31 123 ASP A CA 1
ATOM 970 C C . ASP A 1 123 ? 51.814 19.403 -25.058 1.00 85.31 123 ASP A C 1
ATOM 972 O O . ASP A 1 123 ? 51.454 18.688 -24.119 1.00 85.31 123 ASP A O 1
ATOM 976 N N . LEU A 1 124 ? 51.616 20.725 -25.045 1.00 77.31 124 LEU A N 1
ATOM 977 C CA . LEU A 1 124 ? 50.878 21.410 -23.986 1.00 77.31 124 LEU A CA 1
ATOM 978 C C . LEU A 1 124 ? 49.373 21.302 -24.259 1.00 77.31 124 LEU A C 1
ATOM 980 O O . LEU A 1 124 ? 48.834 21.976 -25.137 1.00 77.31 124 LEU A O 1
ATOM 984 N N . VAL A 1 125 ? 48.688 20.461 -23.484 1.00 75.69 125 VAL A N 1
ATOM 985 C CA . VAL A 1 125 ? 47.233 20.276 -23.559 1.00 75.69 125 VAL A CA 1
ATOM 986 C C . VAL A 1 125 ? 46.552 21.105 -22.473 1.00 75.69 125 VAL A C 1
ATOM 988 O O . VAL A 1 125 ? 46.853 20.968 -21.289 1.00 75.69 125 VAL A O 1
ATOM 991 N N . LEU A 1 126 ? 45.602 21.956 -22.868 1.00 75.31 126 LEU A N 1
ATOM 992 C CA . LEU A 1 126 ? 44.730 22.657 -21.926 1.00 75.31 126 LEU A CA 1
ATOM 993 C C . LEU A 1 126 ? 43.799 21.646 -21.248 1.00 75.31 126 LEU A C 1
ATOM 995 O O . LEU A 1 126 ? 42.881 21.116 -21.874 1.00 75.31 126 LEU A O 1
ATOM 999 N N . TYR A 1 127 ? 44.033 21.398 -19.962 1.00 69.12 127 TYR A N 1
ATOM 1000 C CA . TYR A 1 127 ? 43.119 20.644 -19.117 1.00 69.12 127 TYR A CA 1
ATOM 1001 C C . TYR A 1 127 ? 42.085 21.602 -18.522 1.00 69.12 127 TYR A C 1
ATOM 1003 O O . TYR A 1 127 ? 42.427 22.484 -17.735 1.00 69.12 127 TYR A O 1
ATOM 1011 N N . ALA A 1 128 ? 40.822 21.441 -18.911 1.00 67.38 128 ALA A N 1
ATOM 1012 C CA . ALA A 1 128 ? 39.712 22.081 -18.223 1.00 67.38 128 ALA A CA 1
ATOM 1013 C C . ALA A 1 128 ? 39.184 21.107 -17.169 1.00 67.38 128 ALA A C 1
ATOM 1015 O O . ALA A 1 128 ? 38.658 20.046 -17.510 1.00 67.38 128 ALA A O 1
ATOM 1016 N N . ASP A 1 129 ? 39.325 21.469 -15.896 1.00 65.75 129 ASP A N 1
ATOM 1017 C CA . ASP A 1 129 ? 38.642 20.754 -14.830 1.00 65.75 129 ASP A CA 1
ATOM 1018 C C . ASP A 1 129 ? 37.154 21.117 -14.880 1.00 65.75 129 ASP A C 1
ATOM 1020 O O . ASP A 1 129 ? 36.755 22.246 -14.584 1.00 65.75 129 ASP A O 1
ATOM 1024 N N . VAL A 1 130 ? 36.331 20.151 -15.288 1.00 59.69 130 VAL A N 1
ATOM 1025 C CA . VAL A 1 130 ? 34.877 20.312 -15.455 1.00 59.69 130 VAL A CA 1
ATOM 1026 C C . VAL A 1 130 ? 34.195 20.676 -14.125 1.00 59.69 130 VAL A C 1
ATOM 1028 O O . VAL A 1 130 ? 33.077 21.182 -14.122 1.00 59.69 130 VAL A O 1
ATOM 1031 N N . TRP A 1 131 ? 34.881 20.499 -12.992 1.00 56.28 131 TRP A N 1
ATOM 1032 C CA . TRP A 1 131 ? 34.361 20.799 -11.659 1.00 56.28 131 TRP A CA 1
ATOM 1033 C C . TRP A 1 131 ? 34.699 22.199 -11.131 1.00 56.28 131 TRP A C 1
ATOM 1035 O O . TRP A 1 131 ? 34.165 22.589 -10.095 1.00 56.28 131 TRP A O 1
ATOM 1045 N N . GLN A 1 132 ? 35.533 22.987 -11.821 1.00 51.78 132 GLN A N 1
ATOM 1046 C CA . GLN A 1 132 ? 35.851 24.359 -11.389 1.00 51.78 132 GLN A CA 1
ATOM 1047 C C . GLN A 1 132 ? 34.853 25.419 -11.885 1.00 51.78 132 GLN A C 1
ATOM 1049 O O . GLN A 1 132 ? 34.890 26.559 -11.424 1.00 51.78 132 GLN A O 1
ATOM 1054 N N . GLN A 1 133 ? 33.914 25.063 -12.767 1.00 53.22 133 GLN A N 1
ATOM 1055 C CA . GLN A 1 133 ? 32.825 25.951 -13.183 1.00 53.22 133 GLN A CA 1
ATOM 1056 C C . GLN A 1 133 ? 31.603 25.789 -12.271 1.00 53.22 133 GLN A C 1
ATOM 1058 O O . GLN A 1 133 ? 30.574 25.249 -12.662 1.00 53.22 133 GLN A O 1
ATOM 1063 N N . VAL A 1 134 ? 31.709 26.285 -11.037 1.00 49.88 134 VAL A N 1
ATOM 1064 C CA . VAL A 1 134 ? 30.538 26.530 -10.179 1.00 49.88 134 VAL A CA 1
ATOM 1065 C C . VAL A 1 134 ? 30.572 27.969 -9.670 1.00 49.88 134 VAL A C 1
ATOM 1067 O O . VAL A 1 134 ? 30.666 28.231 -8.478 1.00 49.88 134 VAL A O 1
ATOM 1070 N N . ALA A 1 135 ? 30.532 28.924 -10.598 1.00 49.81 135 ALA A N 1
ATOM 1071 C CA . ALA A 1 135 ? 30.170 30.311 -10.315 1.00 49.81 135 ALA A CA 1
ATOM 1072 C C . ALA A 1 135 ? 29.718 30.992 -11.615 1.00 49.81 135 ALA A C 1
ATOM 1074 O O . ALA A 1 135 ? 30.527 31.576 -12.329 1.00 49.81 135 ALA A O 1
ATOM 1075 N N . GLY A 1 136 ? 28.418 30.901 -11.904 1.00 50.94 136 GLY A N 1
ATOM 1076 C CA . GLY A 1 136 ? 27.759 31.669 -12.964 1.00 50.94 136 GLY A CA 1
ATOM 1077 C C . GLY A 1 136 ? 27.265 30.825 -14.138 1.00 50.94 136 GLY A C 1
ATOM 1078 O O . GLY A 1 136 ? 28.021 30.538 -15.053 1.00 50.94 136 GLY A O 1
ATOM 1079 N N . GLU A 1 137 ? 25.969 30.516 -14.093 1.00 47.62 137 GLU A N 1
ATOM 1080 C CA . GLU A 1 137 ? 25.086 30.134 -15.209 1.00 47.62 137 GLU A CA 1
ATOM 1081 C C . GLU A 1 137 ? 25.096 28.694 -15.775 1.00 47.62 137 GLU A C 1
ATOM 1083 O O . GLU A 1 137 ? 26.091 28.137 -16.220 1.00 47.62 137 GLU A O 1
ATOM 1088 N N . GLU A 1 138 ? 23.878 28.134 -15.709 1.00 47.25 138 GLU A N 1
ATOM 1089 C CA . GLU A 1 138 ? 23.269 26.949 -16.332 1.00 47.25 138 GLU A CA 1
ATOM 1090 C C . GLU A 1 138 ? 24.131 25.699 -16.587 1.00 47.25 138 GLU A C 1
ATOM 1092 O O . GLU A 1 138 ? 24.737 25.486 -17.636 1.00 47.25 138 GLU A O 1
ATOM 1097 N N . VAL A 1 139 ? 24.039 24.771 -15.630 1.00 44.47 139 VAL A N 1
ATOM 1098 C CA . VAL A 1 139 ? 24.553 23.401 -15.721 1.00 44.47 139 VAL A CA 1
ATOM 1099 C C . VAL A 1 139 ? 23.720 22.584 -16.713 1.00 44.47 139 VAL A C 1
ATOM 1101 O O . VAL A 1 139 ? 22.583 22.201 -16.430 1.00 44.47 139 VAL A O 1
ATOM 1104 N N . CYS A 1 140 ? 24.316 22.220 -17.850 1.00 40.91 140 CYS A N 1
ATOM 1105 C CA . CYS A 1 140 ? 23.826 21.107 -18.657 1.00 40.91 140 CYS A CA 1
ATOM 1106 C C . CYS A 1 140 ? 24.240 19.791 -17.978 1.00 40.91 140 CYS A C 1
ATOM 1108 O O . CYS A 1 140 ? 25.381 19.341 -18.082 1.00 40.91 140 CYS A O 1
ATOM 1110 N N . SER A 1 141 ? 23.306 19.189 -17.242 1.00 40.94 141 SER A N 1
ATOM 1111 C CA . SER A 1 141 ? 23.468 17.886 -16.595 1.00 40.94 141 SER A CA 1
ATOM 1112 C C . SER A 1 141 ? 23.542 16.772 -17.648 1.00 40.94 141 SER A C 1
ATOM 1114 O O . SER A 1 141 ? 22.529 16.232 -18.089 1.00 40.94 141 SER A O 1
ATOM 1116 N N . CYS A 1 142 ? 24.755 16.409 -18.064 1.00 41.41 142 CYS A N 1
ATOM 1117 C CA . CYS A 1 142 ? 25.022 15.079 -18.601 1.00 41.41 142 CYS A CA 1
ATOM 1118 C C . CYS A 1 142 ? 25.570 14.222 -17.460 1.00 41.41 142 CYS A C 1
ATOM 1120 O O . CYS A 1 142 ? 26.769 14.197 -17.200 1.00 41.41 142 CYS A O 1
ATOM 1122 N N . SER A 1 143 ? 24.658 13.544 -16.766 1.00 46.03 143 SER A N 1
ATOM 1123 C CA . SER A 1 143 ? 24.981 12.517 -15.780 1.00 46.03 143 SER A CA 1
ATOM 1124 C C . SER A 1 143 ? 25.709 11.359 -16.476 1.00 46.03 143 SER A C 1
ATOM 1126 O O . SER A 1 143 ? 25.122 10.597 -17.247 1.00 46.03 143 SER A O 1
ATOM 1128 N N . CYS A 1 144 ? 27.016 11.274 -16.240 1.00 41.69 144 CYS A N 1
ATOM 1129 C CA . CYS A 1 144 ? 27.823 10.084 -16.461 1.00 41.69 144 CYS A CA 1
ATOM 1130 C C . CYS A 1 144 ? 28.502 9.786 -15.128 1.00 41.69 144 CYS A C 1
ATOM 1132 O O . CYS A 1 144 ? 29.348 10.560 -14.678 1.00 41.69 144 CYS A O 1
ATOM 1134 N N . ASP A 1 145 ? 28.062 8.705 -14.491 1.00 38.88 145 ASP A N 1
ATOM 1135 C CA . ASP A 1 145 ? 28.575 8.260 -13.210 1.00 38.88 145 ASP A CA 1
ATOM 1136 C C . ASP A 1 145 ? 30.066 7.916 -13.263 1.00 38.88 145 ASP A C 1
ATOM 1138 O O . ASP A 1 145 ? 30.593 7.306 -14.195 1.00 38.88 145 ASP A O 1
ATOM 1142 N N . ARG A 1 146 ? 30.688 8.390 -12.190 1.00 44.25 146 ARG A N 1
ATOM 1143 C CA . ARG A 1 146 ? 31.919 7.989 -11.531 1.00 44.25 146 ARG A CA 1
ATOM 1144 C C . ARG A 1 146 ? 31.942 6.467 -11.334 1.00 44.25 146 ARG A C 1
ATOM 1146 O O . ARG A 1 146 ? 31.254 6.005 -10.442 1.00 44.25 146 ARG A O 1
ATOM 1153 N N . ASP A 1 147 ? 32.766 5.749 -12.094 1.00 41.59 147 ASP A N 1
ATOM 1154 C CA . ASP A 1 147 ? 33.287 4.427 -11.721 1.00 41.59 147 ASP A CA 1
ATOM 1155 C C . ASP A 1 147 ? 34.681 4.215 -12.347 1.00 41.59 147 ASP A C 1
ATOM 1157 O O . ASP A 1 147 ? 34.928 4.580 -13.497 1.00 41.59 147 ASP A O 1
ATOM 1161 N N . ASP A 1 148 ? 35.569 3.639 -11.533 1.00 40.19 148 ASP A N 1
ATOM 1162 C CA . ASP A 1 148 ? 36.906 3.100 -11.820 1.00 40.19 148 ASP A CA 1
ATOM 1163 C C . ASP A 1 148 ? 38.072 4.069 -12.082 1.00 40.19 148 ASP A C 1
ATOM 1165 O O . ASP A 1 148 ? 38.586 4.199 -13.190 1.00 40.19 148 ASP A O 1
ATOM 1169 N N . PHE A 1 149 ? 38.610 4.638 -10.998 1.00 36.78 149 PHE A N 1
ATOM 1170 C CA . PHE A 1 149 ? 40.060 4.847 -10.885 1.00 36.78 149 PHE A CA 1
ATOM 1171 C C . PHE A 1 149 ? 40.510 4.598 -9.436 1.00 36.78 149 PHE A C 1
ATOM 1173 O O . PHE A 1 149 ? 40.918 5.504 -8.709 1.00 36.78 149 PHE A O 1
ATOM 1180 N N . GLU A 1 150 ? 40.408 3.343 -8.987 1.00 36.84 150 GLU A N 1
ATOM 1181 C CA . GLU A 1 150 ? 41.232 2.888 -7.867 1.00 36.84 150 GLU A CA 1
ATOM 1182 C C . GLU A 1 150 ? 42.682 2.732 -8.343 1.00 36.84 150 GLU A C 1
ATOM 1184 O O . GLU A 1 150 ? 43.015 1.894 -9.177 1.00 36.84 150 GLU A O 1
ATOM 1189 N N . LEU A 1 151 ? 43.521 3.623 -7.814 1.00 43.31 151 LEU A N 1
ATOM 1190 C CA . LEU A 1 151 ? 44.888 3.394 -7.347 1.00 43.31 151 LEU A CA 1
ATOM 1191 C C . LEU A 1 151 ? 45.560 2.090 -7.806 1.00 43.31 151 LEU A C 1
ATOM 1193 O O . LEU A 1 151 ? 45.338 1.035 -7.223 1.00 43.31 151 LEU A O 1
ATOM 1197 N N . ASN A 1 152 ? 46.528 2.209 -8.714 1.00 38.75 152 ASN A N 1
ATOM 1198 C CA . ASN A 1 152 ? 47.805 1.510 -8.571 1.00 38.75 152 ASN A CA 1
ATOM 1199 C C . ASN A 1 152 ? 48.850 2.127 -9.497 1.00 38.75 152 ASN A C 1
ATOM 1201 O O . ASN A 1 152 ? 48.766 1.965 -10.705 1.00 38.75 152 ASN A O 1
ATOM 1205 N N . LEU A 1 153 ? 49.817 2.833 -8.912 1.00 36.56 153 LEU A N 1
ATOM 1206 C CA . LEU A 1 153 ? 51.245 2.680 -9.204 1.00 36.56 153 LEU A CA 1
ATOM 1207 C C . LEU A 1 153 ? 52.015 3.562 -8.207 1.00 36.56 153 LEU A C 1
ATOM 1209 O O . LEU A 1 153 ? 52.270 4.744 -8.433 1.00 36.56 153 LEU A O 1
ATOM 1213 N N . ARG A 1 154 ? 52.317 2.969 -7.047 1.00 38.16 154 ARG A N 1
ATOM 1214 C CA . ARG A 1 154 ? 53.570 3.240 -6.343 1.00 38.16 154 ARG A CA 1
ATOM 1215 C C . ARG A 1 154 ? 54.593 2.267 -6.914 1.00 38.16 154 ARG A C 1
ATOM 1217 O O . ARG A 1 154 ? 54.372 1.063 -6.813 1.00 38.16 154 ARG A O 1
ATOM 1224 N N . ASP A 1 155 ? 55.585 2.819 -7.597 1.00 43.19 155 ASP A N 1
ATOM 1225 C CA . ASP A 1 155 ? 57.035 2.634 -7.407 1.00 43.19 155 ASP A CA 1
ATOM 1226 C C . ASP A 1 155 ? 57.768 3.122 -8.664 1.00 43.19 155 ASP A C 1
ATOM 1228 O O . ASP A 1 155 ? 57.505 2.588 -9.767 1.00 43.19 155 ASP A O 1
#

pLDDT: mean 76.45, std 18.7, range [36.56, 97.5]